Protein AF-A0A257MF23-F1 (afdb_monomer)

Structure (mmCIF, N/CA/C/O backbone):
data_AF-A0A257MF23-F1
#
_entry.id   AF-A0A257MF23-F1
#
loop_
_atom_site.group_PDB
_atom_site.id
_atom_site.type_symbol
_atom_site.label_atom_id
_atom_site.label_alt_id
_atom_site.label_comp_id
_atom_site.label_asym_id
_atom_site.label_entity_id
_atom_site.label_seq_id
_atom_site.pdbx_PDB_ins_code
_atom_site.Cartn_x
_atom_site.Cartn_y
_atom_site.Cartn_z
_atom_site.occupancy
_atom_site.B_iso_or_equiv
_atom_site.auth_seq_id
_atom_site.auth_comp_id
_atom_site.a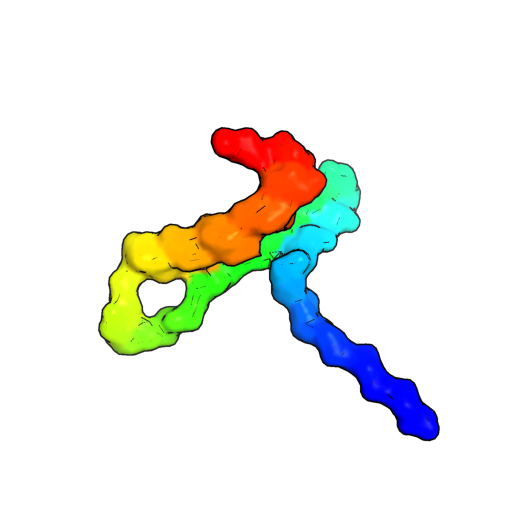uth_asym_id
_atom_site.auth_atom_id
_atom_site.pdbx_PDB_model_num
ATOM 1 N N . GLY A 1 1 ? -21.732 -25.039 -6.733 1.00 77.06 1 GLY A N 1
ATOM 2 C CA . GLY A 1 1 ? -21.140 -24.183 -5.689 1.00 77.06 1 GLY A CA 1
ATOM 3 C C . GLY A 1 1 ? -20.359 -23.091 -6.375 1.00 77.06 1 GLY A C 1
ATOM 4 O O . GLY A 1 1 ? -19.664 -23.414 -7.327 1.00 77.06 1 GLY A O 1
ATOM 5 N N . SER A 1 2 ? -20.528 -21.837 -5.961 1.00 87.62 2 SER A N 1
ATOM 6 C CA . SER A 1 2 ? -19.846 -20.679 -6.553 1.00 87.62 2 SER A CA 1
ATOM 7 C C . SER A 1 2 ? -19.056 -19.949 -5.476 1.00 87.62 2 SER A C 1
ATOM 9 O O . SER A 1 2 ? -19.473 -19.936 -4.317 1.00 87.62 2 SER A O 1
ATOM 11 N N . SER A 1 3 ? -17.942 -19.342 -5.863 1.00 93.50 3 SER A N 1
ATOM 12 C CA . 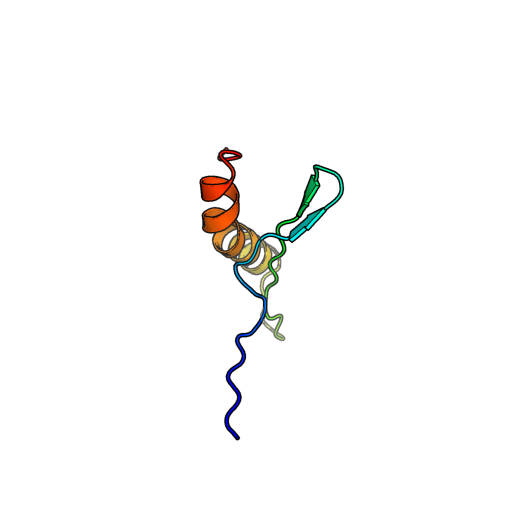SER A 1 3 ? -17.115 -18.509 -4.993 1.00 93.50 3 SER A CA 1
ATOM 13 C C . SER A 1 3 ? -16.751 -17.219 -5.716 1.00 93.50 3 SER A C 1
ATOM 15 O O . SER A 1 3 ? -16.615 -17.222 -6.937 1.00 93.50 3 SER A O 1
ATOM 17 N N . ASP A 1 4 ? -16.593 -16.145 -4.949 1.00 95.75 4 ASP A N 1
ATOM 18 C CA . ASP A 1 4 ? -16.156 -14.834 -5.419 1.00 95.75 4 ASP A CA 1
ATOM 19 C C . ASP A 1 4 ? -15.184 -14.245 -4.390 1.00 95.75 4 ASP A C 1
ATOM 21 O O . ASP A 1 4 ? -15.402 -14.369 -3.182 1.00 95.75 4 ASP A O 1
ATOM 25 N N . PHE A 1 5 ? -14.091 -13.659 -4.870 1.00 96.44 5 PHE A N 1
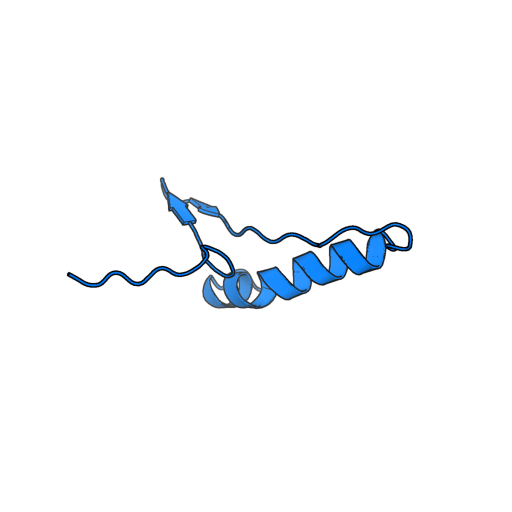ATOM 26 C CA . PHE A 1 5 ? -13.010 -13.135 -4.046 1.00 96.44 5 PHE A CA 1
ATOM 27 C C . PHE A 1 5 ? -12.468 -11.841 -4.643 1.00 96.44 5 PHE A C 1
ATOM 29 O O . PHE A 1 5 ? -12.247 -11.733 -5.848 1.00 96.44 5 PHE A O 1
ATOM 36 N N . ALA A 1 6 ? -12.161 -10.889 -3.766 1.00 96.75 6 ALA A N 1
ATOM 37 C CA . ALA A 1 6 ? -11.471 -9.659 -4.116 1.00 96.75 6 ALA A CA 1
ATOM 38 C C . ALA A 1 6 ? -10.044 -9.662 -3.559 1.00 96.75 6 ALA A C 1
ATOM 40 O O . ALA A 1 6 ? -9.755 -10.254 -2.518 1.00 96.75 6 ALA A O 1
ATOM 41 N N . ILE A 1 7 ? -9.149 -8.947 -4.238 1.00 96.75 7 ILE A N 1
ATOM 42 C CA . ILE A 1 7 ? -7.807 -8.681 -3.721 1.00 96.75 7 ILE A CA 1
ATOM 43 C C . ILE A 1 7 ? -7.935 -7.685 -2.562 1.00 96.75 7 ILE A C 1
ATOM 45 O O . ILE A 1 7 ? -8.543 -6.627 -2.721 1.00 96.75 7 ILE A O 1
ATOM 49 N N . ALA A 1 8 ? -7.318 -7.991 -1.419 1.00 95.25 8 ALA A N 1
ATOM 50 C CA . ALA A 1 8 ? -7.328 -7.154 -0.217 1.00 95.25 8 ALA A CA 1
ATOM 51 C C . ALA A 1 8 ? -6.406 -5.917 -0.334 1.00 95.25 8 ALA A C 1
ATOM 53 O O . ALA A 1 8 ? -5.490 -5.714 0.459 1.00 95.25 8 ALA A O 1
ATOM 54 N N . ILE A 1 9 ? -6.635 -5.084 -1.350 1.00 95.56 9 ILE A N 1
ATOM 55 C CA . ILE A 1 9 ? -6.018 -3.761 -1.527 1.00 95.56 9 ILE A CA 1
ATOM 56 C C . ILE A 1 9 ? -7.064 -2.672 -1.290 1.00 95.56 9 ILE A C 1
ATOM 58 O O . ILE A 1 9 ? -8.257 -2.960 -1.222 1.00 95.56 9 ILE A O 1
ATOM 62 N N . ARG A 1 10 ? -6.630 -1.411 -1.135 1.00 95.19 10 ARG A N 1
ATOM 63 C CA . ARG A 1 10 ? -7.533 -0.288 -0.795 1.00 95.19 10 ARG A CA 1
ATOM 64 C C . ARG A 1 10 ? -8.410 -0.592 0.435 1.00 95.19 10 ARG A C 1
ATOM 66 O O . ARG A 1 10 ? -9.539 -0.124 0.531 1.00 95.19 10 ARG A O 1
ATOM 73 N N . SER A 1 11 ? -7.866 -1.379 1.357 1.00 96.06 11 SER A N 1
ATOM 74 C CA . SER A 1 11 ? -8.527 -1.856 2.565 1.00 96.06 11 SER A CA 1
ATOM 75 C C . SER A 1 11 ? -7.778 -1.366 3.802 1.00 96.06 11 SER A C 1
ATOM 77 O O . SER A 1 11 ? -6.575 -1.105 3.745 1.00 96.06 11 SER A O 1
ATOM 79 N N . VAL A 1 12 ? -8.490 -1.260 4.921 1.00 96.88 12 VAL A N 1
ATOM 80 C CA . VAL A 1 12 ? -7.918 -0.929 6.230 1.00 96.88 12 VAL A CA 1
ATOM 81 C C . VAL A 1 12 ? -8.032 -2.156 7.121 1.00 96.88 12 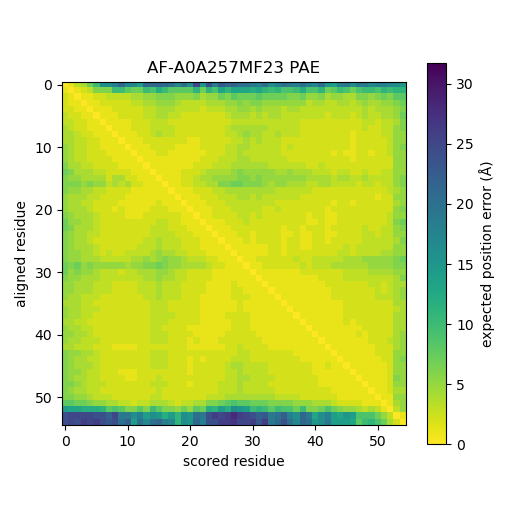VAL A C 1
ATOM 83 O O . VAL A 1 12 ? -9.119 -2.718 7.249 1.00 96.88 12 VAL A O 1
ATOM 86 N N . LEU A 1 13 ? -6.927 -2.555 7.749 1.00 97.06 13 LEU A N 1
ATOM 87 C CA . LEU A 1 13 ? -6.940 -3.560 8.808 1.00 97.06 13 LEU A CA 1
ATOM 88 C C . LEU A 1 13 ? -7.036 -2.843 10.154 1.00 97.06 13 LEU A C 1
ATOM 90 O O . LEU A 1 13 ? -6.176 -2.026 10.466 1.00 97.06 13 LEU A O 1
ATOM 94 N N . ILE A 1 14 ? -8.062 -3.147 10.947 1.00 96.38 14 ILE A N 1
ATOM 95 C CA . ILE A 1 14 ? -8.208 -2.612 12.305 1.00 96.38 14 ILE A CA 1
ATOM 96 C C . ILE A 1 14 ? -8.015 -3.759 13.286 1.00 96.38 14 ILE A C 1
ATOM 98 O O . ILE A 1 14 ? -8.804 -4.703 13.294 1.00 96.38 14 ILE A O 1
ATOM 102 N N . GLN A 1 15 ? -6.974 -3.672 14.106 1.00 97.19 15 GLN A N 1
ATOM 103 C CA . GLN A 1 15 ? -6.664 -4.677 15.115 1.00 97.19 15 GLN A CA 1
ATOM 104 C C . GLN A 1 15 ? -6.111 -3.997 16.365 1.00 97.19 15 GLN A C 1
ATOM 106 O O . GLN A 1 15 ? -5.308 -3.076 16.256 1.00 97.19 15 GLN A O 1
ATOM 111 N N . ASP A 1 16 ? -6.569 -4.421 17.546 1.00 97.12 16 ASP A N 1
ATOM 112 C CA . ASP A 1 16 ? -6.093 -3.917 18.844 1.00 97.12 16 ASP A CA 1
ATOM 113 C C . ASP A 1 16 ? -6.148 -2.379 18.967 1.00 97.12 16 ASP A C 1
ATOM 115 O O . ASP A 1 16 ? -5.285 -1.739 19.563 1.00 97.12 16 ASP A O 1
ATOM 119 N N . GLY A 1 17 ? -7.173 -1.765 18.362 1.00 95.12 17 GLY A N 1
ATOM 120 C CA . GLY A 1 17 ? -7.357 -0.309 18.334 1.00 95.12 17 GLY A CA 1
ATOM 121 C C . GLY A 1 17 ? -6.456 0.441 17.344 1.00 95.12 17 GLY A C 1
ATOM 122 O O . GLY A 1 17 ? -6.522 1.667 17.282 1.00 95.12 17 GLY A O 1
ATOM 123 N N . VAL A 1 18 ? -5.649 -0.261 16.545 1.00 95.38 18 VAL A N 1
ATOM 124 C CA . VAL A 1 18 ? -4.752 0.320 15.540 1.00 95.38 18 VAL A CA 1
ATOM 125 C C . VAL A 1 18 ? -5.325 0.112 14.140 1.00 95.38 18 VAL A C 1
ATOM 127 O O . VAL A 1 18 ? -5.607 -1.014 13.734 1.00 95.38 18 VAL A O 1
ATOM 130 N N . ALA A 1 19 ? -5.472 1.202 13.381 1.00 95.94 19 ALA A N 1
ATOM 131 C CA . ALA A 1 19 ? -5.830 1.159 11.965 1.00 95.94 19 ALA A CA 1
ATOM 132 C C . ALA A 1 19 ? -4.563 1.152 11.095 1.00 95.94 19 ALA A C 1
ATOM 134 O O . ALA A 1 19 ? -3.838 2.144 11.028 1.00 95.94 19 ALA A O 1
ATOM 135 N N . CYS A 1 20 ? -4.306 0.038 10.412 1.00 95.62 20 CYS A N 1
ATOM 136 C CA . CYS A 1 20 ? -3.207 -0.121 9.470 1.00 95.62 20 CYS A CA 1
ATOM 137 C C . CYS A 1 20 ? -3.701 0.073 8.031 1.00 95.62 20 CYS A C 1
ATOM 139 O O . CYS A 1 20 ? -4.651 -0.575 7.581 1.00 95.62 20 CYS A O 1
ATOM 141 N N . VAL A 1 21 ? -3.030 0.964 7.304 1.00 95.94 21 VAL A N 1
ATOM 142 C CA . VAL A 1 21 ? -3.262 1.227 5.883 1.00 95.94 21 VAL A CA 1
ATOM 143 C C . VAL A 1 21 ? -1.999 0.852 5.128 1.00 95.94 21 VAL A C 1
ATOM 145 O O . VAL A 1 21 ? -0.928 1.373 5.424 1.00 95.94 21 VAL A O 1
ATOM 148 N N . GLN A 1 22 ? -2.134 -0.012 4.125 1.00 96.12 22 GLN A N 1
ATOM 149 C CA . GLN A 1 22 ? -1.020 -0.427 3.282 1.00 96.12 22 GLN A CA 1
ATOM 150 C C . GLN A 1 22 ? -1.278 -0.042 1.824 1.00 96.12 22 GLN A C 1
ATOM 152 O O . GLN A 1 22 ? -2.357 -0.276 1.275 1.00 96.12 22 GLN A O 1
ATOM 157 N N . ALA A 1 23 ? -0.256 0.505 1.173 1.00 96.81 23 ALA A N 1
ATOM 158 C CA . ALA A 1 23 ? -0.173 0.580 -0.278 1.00 96.81 23 ALA A CA 1
ATOM 159 C C . ALA A 1 23 ? 1.251 0.269 -0.738 1.00 96.81 23 ALA A C 1
ATOM 161 O O . ALA A 1 23 ? 2.194 0.309 0.044 1.00 96.81 23 ALA A O 1
ATOM 162 N N . GLY A 1 24 ? 1.388 -0.025 -2.026 1.00 96.56 24 GLY A N 1
ATOM 163 C CA . GLY A 1 24 ? 2.672 -0.251 -2.673 1.00 96.56 24 GLY A CA 1
ATOM 164 C C . GLY A 1 24 ? 2.673 0.285 -4.098 1.00 96.56 24 GLY A C 1
ATOM 165 O O . GLY A 1 24 ? 1.638 0.723 -4.621 1.00 96.56 24 GLY A O 1
ATOM 166 N N . ALA A 1 25 ? 3.843 0.229 -4.716 1.00 97.62 25 ALA A N 1
ATOM 167 C CA . ALA A 1 25 ? 4.091 0.634 -6.090 1.00 97.62 25 ALA A CA 1
ATOM 168 C C . ALA A 1 25 ? 4.764 -0.514 -6.855 1.00 97.62 25 ALA A C 1
ATOM 170 O O . ALA A 1 25 ? 5.412 -1.374 -6.252 1.00 97.62 25 ALA A O 1
ATOM 171 N N . GLY A 1 26 ? 4.533 -0.577 -8.165 1.00 97.56 26 GLY A N 1
ATOM 172 C CA . GLY A 1 26 ? 5.083 -1.624 -9.020 1.00 97.56 26 GLY A CA 1
ATOM 173 C C . GLY A 1 26 ? 6.403 -1.164 -9.619 1.00 97.56 26 GLY A C 1
ATOM 174 O O . GLY A 1 26 ? 6.391 -0.448 -10.609 1.00 97.56 26 GLY A O 1
ATOM 175 N N . ILE A 1 27 ? 7.522 -1.580 -9.028 1.00 98.19 27 ILE A N 1
ATOM 176 C CA . ILE A 1 27 ? 8.853 -1.134 -9.454 1.00 98.19 27 ILE A CA 1
ATOM 177 C C . ILE A 1 27 ? 9.272 -1.825 -10.758 1.00 98.19 27 ILE A C 1
ATOM 179 O O . ILE A 1 27 ? 9.215 -3.053 -10.865 1.00 98.19 27 ILE A O 1
ATOM 183 N N . VAL A 1 28 ? 9.742 -1.035 -11.722 1.00 98.06 28 VAL A N 1
ATOM 184 C CA . VAL A 1 28 ? 10.329 -1.484 -12.994 1.00 98.06 28 VAL A CA 1
ATOM 185 C C . VAL A 1 28 ? 11.710 -0.852 -13.203 1.00 98.06 28 VAL A C 1
ATOM 187 O O . VAL A 1 28 ? 12.154 -0.037 -12.399 1.00 98.06 28 VAL A O 1
ATOM 190 N N . ALA A 1 29 ? 12.416 -1.239 -14.272 1.00 98.25 29 ALA A N 1
ATOM 191 C CA . ALA A 1 29 ? 13.801 -0.818 -14.517 1.00 98.25 29 ALA A CA 1
ATOM 192 C C . ALA A 1 29 ? 13.993 0.711 -14.540 1.00 98.25 29 ALA A C 1
ATOM 194 O O . ALA A 1 29 ? 14.990 1.206 -14.024 1.00 98.25 29 ALA A O 1
ATOM 195 N N . ASP A 1 30 ? 13.011 1.438 -15.074 1.00 97.94 30 ASP A N 1
ATOM 196 C CA . ASP A 1 30 ? 13.056 2.896 -15.233 1.00 97.94 30 ASP A CA 1
ATOM 197 C C . ASP A 1 30 ? 12.260 3.639 -14.144 1.00 97.94 30 ASP A C 1
ATOM 199 O O . ASP A 1 30 ? 11.931 4.818 -14.302 1.00 97.94 30 ASP A O 1
ATOM 203 N N . SER A 1 31 ? 11.893 2.951 -13.056 1.00 98.19 31 SER A N 1
ATOM 204 C CA . SER A 1 31 ? 11.145 3.568 -11.960 1.00 98.19 31 SER A CA 1
ATOM 205 C C . SER A 1 31 ? 11.948 4.686 -11.301 1.00 98.19 31 SER A C 1
ATOM 207 O O . SER A 1 31 ? 13.139 4.563 -11.017 1.00 98.19 31 SER A O 1
ATOM 209 N N . ASP A 1 32 ? 11.246 5.771 -10.996 1.00 98.56 32 ASP A N 1
ATOM 210 C CA . ASP A 1 32 ? 11.776 6.910 -10.260 1.00 98.56 32 ASP A CA 1
ATOM 211 C C . ASP A 1 32 ? 11.325 6.802 -8.794 1.00 98.56 32 ASP A C 1
ATOM 213 O O . ASP A 1 32 ? 10.118 6.856 -8.539 1.00 98.56 32 ASP A O 1
ATOM 217 N N . PRO A 1 33 ? 12.245 6.651 -7.821 1.00 98.12 33 PRO A N 1
ATOM 218 C CA . PRO A 1 33 ? 11.880 6.404 -6.425 1.00 98.12 33 PRO A CA 1
ATOM 219 C C . PRO A 1 33 ? 10.899 7.423 -5.833 1.00 98.12 33 PRO A C 1
ATOM 221 O O . PRO A 1 33 ? 10.017 7.049 -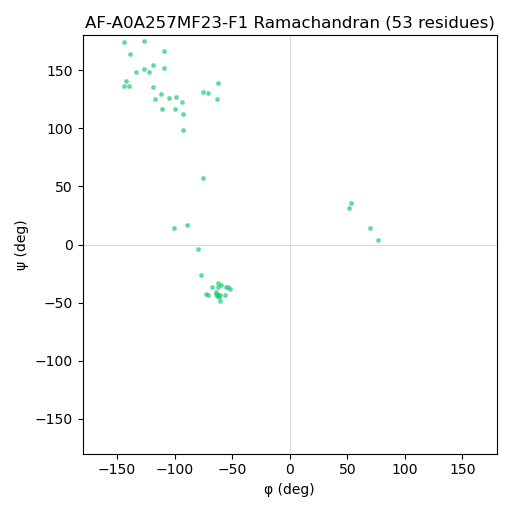5.059 1.00 98.12 33 PRO A O 1
ATOM 224 N N . GLU A 1 34 ? 11.022 8.695 -6.214 1.00 98.44 34 GLU A N 1
ATOM 225 C CA . GLU A 1 34 ? 10.165 9.768 -5.715 1.00 98.44 34 GLU A CA 1
ATOM 226 C C . GLU A 1 34 ? 8.747 9.642 -6.288 1.00 98.44 34 GLU A C 1
ATOM 228 O O . GLU A 1 34 ? 7.759 9.737 -5.556 1.00 98.44 34 GLU A O 1
ATOM 233 N N . LYS A 1 35 ? 8.619 9.349 -7.587 1.00 98.38 35 LYS A N 1
ATOM 234 C CA . LYS A 1 35 ? 7.305 9.130 -8.215 1.00 98.38 35 LYS A CA 1
ATOM 235 C C . LYS A 1 35 ? 6.594 7.901 -7.653 1.00 98.38 35 LYS A C 1
ATOM 237 O O . LYS A 1 35 ? 5.396 7.977 -7.378 1.00 98.38 35 LYS A O 1
ATOM 242 N N . GLU A 1 36 ? 7.315 6.800 -7.454 1.00 98.38 36 GLU A N 1
ATOM 243 C CA . GLU A 1 36 ? 6.743 5.568 -6.898 1.00 98.38 36 GLU A CA 1
ATOM 244 C C . GLU A 1 36 ? 6.264 5.787 -5.455 1.00 98.38 36 GLU A C 1
ATOM 246 O O . GLU A 1 36 ? 5.168 5.360 -5.079 1.00 98.38 36 GLU A O 1
ATOM 251 N N . PHE A 1 37 ? 7.031 6.529 -4.650 1.00 98.00 37 PHE A N 1
ATOM 252 C CA . PHE A 1 37 ? 6.607 6.914 -3.306 1.00 98.00 37 PHE A CA 1
ATOM 253 C C . PHE A 1 37 ? 5.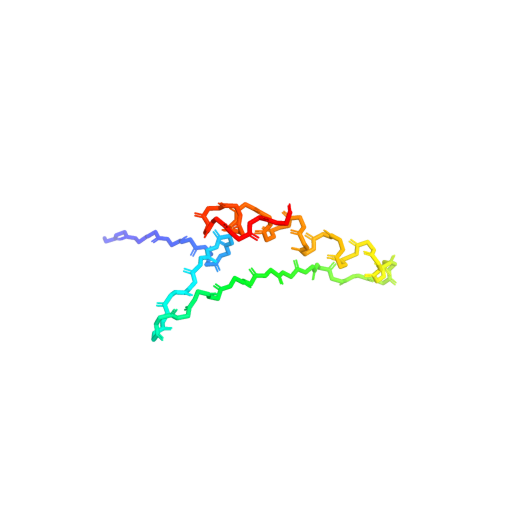327 7.761 -3.336 1.00 98.00 37 PHE A C 1
ATOM 255 O O . PHE A 1 37 ? 4.351 7.432 -2.651 1.00 98.00 37 PHE A O 1
ATOM 262 N N . GLN A 1 38 ? 5.269 8.789 -4.188 1.00 97.94 38 GLN A N 1
ATOM 263 C CA . GLN A 1 38 ? 4.067 9.613 -4.354 1.00 97.94 38 GLN A CA 1
ATOM 264 C C . GLN A 1 38 ? 2.851 8.790 -4.806 1.00 97.94 38 GLN A C 1
ATOM 266 O O . GLN A 1 38 ? 1.722 9.063 -4.387 1.00 97.94 38 GLN A O 1
ATOM 271 N N . GLU A 1 39 ? 3.053 7.765 -5.634 1.00 97.44 39 GLU A N 1
ATOM 272 C CA . GLU A 1 39 ? 1.998 6.827 -6.006 1.00 97.44 39 GLU A CA 1
ATOM 273 C C . GLU A 1 39 ? 1.461 6.057 -4.790 1.00 97.44 39 GLU A C 1
ATOM 275 O O . GLU A 1 39 ? 0.237 5.946 -4.635 1.00 97.44 39 GLU A O 1
ATOM 280 N N . THR A 1 40 ? 2.333 5.571 -3.899 1.00 97.31 40 THR A N 1
ATOM 281 C CA . THR A 1 40 ? 1.887 4.896 -2.667 1.00 97.31 40 THR A CA 1
ATOM 282 C C . THR A 1 40 ? 1.047 5.823 -1.783 1.00 97.31 40 THR A C 1
ATOM 284 O O . THR A 1 40 ? -0.041 5.430 -1.351 1.00 97.31 40 THR A O 1
ATOM 287 N N . GLU A 1 41 ? 1.458 7.082 -1.609 1.00 96.25 41 GLU A N 1
ATOM 288 C CA . GLU A 1 41 ? 0.709 8.083 -0.840 1.00 96.25 41 GLU A CA 1
ATOM 289 C C . GLU A 1 41 ? -0.673 8.356 -1.455 1.00 96.25 41 GLU A C 1
ATOM 291 O O . GLU A 1 41 ? -1.697 8.314 -0.762 1.00 96.25 41 GLU A O 1
ATOM 296 N N . ARG A 1 42 ? -0.747 8.519 -2.783 1.00 96.19 42 ARG A N 1
ATOM 297 C CA . ARG A 1 42 ? -2.020 8.686 -3.513 1.00 96.19 42 ARG A CA 1
ATOM 298 C C . ARG A 1 42 ? -2.932 7.464 -3.386 1.00 96.19 42 ARG A C 1
ATOM 300 O O . ARG A 1 42 ? -4.156 7.606 -3.285 1.00 96.19 42 ARG A O 1
ATOM 307 N N . LYS A 1 43 ? -2.371 6.252 -3.376 1.00 96.38 43 LYS A N 1
ATOM 308 C CA . LYS A 1 43 ? -3.138 5.016 -3.161 1.00 96.38 43 LYS A CA 1
ATOM 309 C C . LYS A 1 43 ? -3.693 4.929 -1.735 1.00 96.38 43 LYS A C 1
ATOM 311 O O . LYS A 1 43 ? -4.832 4.487 -1.560 1.00 96.38 43 LYS A O 1
ATOM 316 N N . MET A 1 44 ? -2.952 5.405 -0.736 1.00 95.75 44 MET A N 1
ATOM 317 C CA . MET A 1 44 ? -3.405 5.426 0.660 1.00 95.75 44 MET A CA 1
ATOM 318 C C . MET A 1 44 ? -4.410 6.537 0.971 1.00 95.75 44 MET A C 1
ATOM 320 O O . MET A 1 44 ? -5.248 6.364 1.854 1.00 95.75 44 MET A O 1
ATOM 324 N N . ALA A 1 45 ? -4.384 7.645 0.227 1.00 94.94 45 ALA A N 1
ATOM 325 C CA . ALA A 1 45 ? -5.156 8.853 0.524 1.00 94.94 45 ALA A CA 1
ATOM 326 C C . ALA A 1 45 ? -6.661 8.619 0.753 1.00 94.94 45 ALA A C 1
ATOM 328 O O . ALA A 1 45 ? -7.259 9.242 1.626 1.00 94.94 45 ALA A O 1
ATOM 329 N N . ALA A 1 46 ? -7.299 7.719 -0.003 1.00 94.44 46 ALA A N 1
ATOM 330 C CA . ALA A 1 46 ? -8.719 7.404 0.188 1.00 94.44 46 ALA A CA 1
ATOM 331 C C . ALA A 1 46 ? -9.008 6.812 1.580 1.00 94.44 46 ALA A C 1
ATOM 333 O O . ALA A 1 46 ? -9.946 7.239 2.246 1.00 94.44 46 ALA A O 1
ATOM 334 N N . MET A 1 47 ? -8.164 5.886 2.035 1.00 95.62 47 MET A N 1
ATOM 335 C CA . MET A 1 47 ? -8.289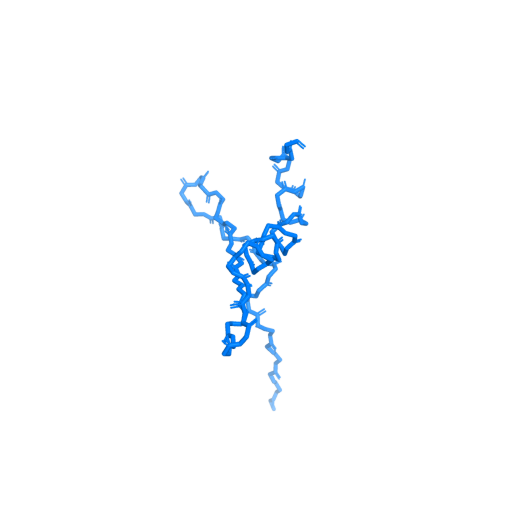 5.239 3.342 1.00 95.62 47 MET A CA 1
ATOM 336 C C . MET A 1 47 ? -7.915 6.197 4.475 1.00 95.62 47 MET A C 1
ATOM 338 O O . MET A 1 47 ? -8.653 6.292 5.450 1.00 95.62 47 MET A O 1
ATOM 342 N N . LYS A 1 48 ? -6.833 6.978 4.316 1.00 94.31 48 LYS A N 1
ATOM 343 C CA . LYS A 1 48 ? -6.447 8.026 5.282 1.00 94.31 48 LYS A CA 1
ATOM 344 C C . LYS A 1 48 ? -7.589 9.036 5.495 1.00 94.31 48 LYS A C 1
ATOM 346 O O . LYS A 1 48 ? -7.912 9.359 6.634 1.00 94.31 48 LYS A O 1
ATOM 351 N N . ARG A 1 49 ? -8.254 9.470 4.412 1.00 94.56 49 ARG A N 1
ATO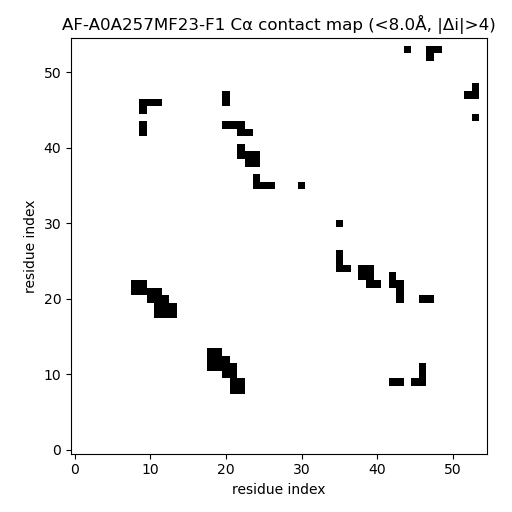M 352 C CA . ARG A 1 49 ? -9.447 10.338 4.477 1.00 94.56 49 ARG A CA 1
ATOM 353 C C . ARG A 1 49 ? -10.624 9.671 5.185 1.00 94.56 49 ARG A C 1
ATOM 355 O O . ARG A 1 49 ? -11.248 10.312 6.020 1.00 94.56 49 ARG A O 1
ATOM 362 N N . ALA A 1 50 ? -10.910 8.405 4.882 1.00 94.12 50 ALA A N 1
ATOM 363 C CA . ALA A 1 50 ? -11.993 7.662 5.532 1.00 94.12 50 ALA A CA 1
ATOM 364 C C . ALA A 1 50 ? -11.778 7.507 7.049 1.00 94.12 50 ALA A C 1
ATOM 366 O O . ALA A 1 50 ? -12.739 7.536 7.809 1.00 94.12 50 ALA A O 1
ATOM 367 N N . LEU A 1 51 ? -10.521 7.393 7.486 1.00 94.19 51 LEU A N 1
ATOM 368 C CA . LEU A 1 51 ? -10.144 7.340 8.900 1.00 94.19 51 LEU A CA 1
ATOM 369 C C . LEU A 1 51 ? -10.103 8.719 9.581 1.00 94.19 51 LEU A C 1
ATOM 371 O O . LEU A 1 51 ? -9.830 8.793 10.774 1.00 94.19 51 LEU A O 1
ATOM 375 N N . GLY A 1 52 ? -10.330 9.813 8.847 1.00 93.06 52 GLY A N 1
ATOM 376 C CA . GLY A 1 52 ? -10.229 11.171 9.389 1.00 93.06 52 GLY A CA 1
ATOM 377 C C . GLY A 1 52 ? -8.799 11.607 9.731 1.00 93.06 52 GLY A C 1
ATOM 378 O O . GLY A 1 52 ? -8.618 12.612 10.405 1.00 93.06 52 GLY A O 1
ATOM 379 N N . V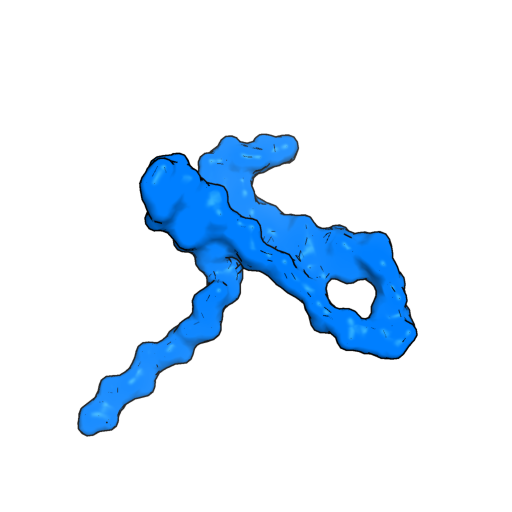AL A 1 53 ? -7.781 10.885 9.252 1.00 84.00 53 VAL A N 1
ATOM 380 C CA . VAL A 1 53 ? -6.348 11.162 9.496 1.00 84.00 53 VAL A CA 1
ATOM 381 C C . VAL A 1 53 ? -5.781 12.105 8.420 1.00 84.00 53 VAL A C 1
ATOM 383 O O . VAL A 1 53 ? -4.578 12.157 8.196 1.00 84.00 53 VAL A O 1
ATOM 386 N N . ALA A 1 54 ? -6.635 12.807 7.671 1.00 67.19 54 ALA A N 1
ATOM 387 C CA . ALA A 1 54 ? -6.187 13.633 6.554 1.00 67.19 54 ALA A CA 1
ATOM 388 C C . ALA A 1 54 ? -5.278 14.778 7.040 1.00 67.19 54 ALA A C 1
ATOM 390 O O . ALA A 1 54 ? -5.678 15.547 7.914 1.00 67.19 54 ALA A O 1
ATOM 391 N N . THR A 1 55 ? -4.073 14.850 6.464 1.00 54.38 55 THR A N 1
ATOM 392 C CA . THR A 1 55 ? -3.142 15.984 6.550 1.00 54.38 55 THR A CA 1
ATOM 393 C C . THR A 1 55 ? -3.724 17.233 5.902 1.00 54.38 55 THR A C 1
ATOM 395 O O . THR A 1 55 ? -4.402 17.081 4.856 1.00 54.38 55 THR A O 1
#

Radius of gyration: 14.44 Å; Cα contacts (8 Å, |Δi|>4): 43; chains: 1; bounding box: 35×40×34 Å

Mean predicted aligned error: 3.59 Å

Secondary structure (DSSP, 8-state):
-------S-S-EEEETTEEEE-------TT--HHHHHHHHHHHHHHHHHHTT---

Solvent-accessible surface area (backbone atoms only — not comparable to full-atom values): 3752 Å² total; per-residue (Å²): 140,86,87,88,86,77,80,92,61,90,51,73,49,75,54,98,92,41,78,47,77,67,64,72,65,88,84,54,98,85,61,49,72,67,60,44,49,52,49,21,52,63,58,35,44,65,58,37,48,74,71,69,66,61,129

Foldseek 3Di:
DDDDDDDCFLHWDADPNDTDHFDFFDDDPPDDPVVRVVVRVVSRQVVCVVVVVHD

Sequence (55 aa):
GSSDFAIAIRSVLIQDGVACVQAGAGIVADSDPEKEFQETERKMAAMKRALGVAT

pLDDT: mean 94.4, std 7.51, range [54.38, 98.56]